Protein AF-A0A0Q9I805-F1 (afdb_monomer_lite)

Structure (mmCIF, N/CA/C/O backbone):
data_AF-A0A0Q9I805-F1
#
_entry.id   AF-A0A0Q9I805-F1
#
loop_
_atom_site.group_PDB
_atom_site.id
_atom_site.type_symbol
_atom_site.label_atom_id
_atom_site.label_alt_id
_atom_site.label_comp_id
_atom_site.label_asym_id
_atom_site.label_entity_id
_atom_site.label_seq_id
_atom_site.pdbx_PDB_ins_code
_atom_site.Cartn_x
_atom_site.Cartn_y
_atom_site.Cartn_z
_atom_site.occupancy
_atom_site.B_iso_or_equiv
_atom_site.auth_seq_id
_atom_site.auth_comp_id
_atom_site.auth_asym_id
_atom_site.auth_atom_id
_atom_site.pdbx_PDB_model_num
ATOM 1 N N . MET A 1 1 ? -6.087 18.559 -11.548 1.00 54.56 1 MET A N 1
ATOM 2 C CA . MET A 1 1 ? -7.245 18.301 -12.430 1.00 54.56 1 MET A CA 1
ATOM 3 C C . MET A 1 1 ? -7.697 16.876 -12.157 1.00 54.56 1 MET A C 1
ATOM 5 O O . MET A 1 1 ? -6.868 15.985 -12.271 1.00 54.56 1 MET A O 1
ATOM 9 N N . GLY A 1 2 ? -8.919 16.674 -11.661 1.00 76.81 2 GLY A N 1
ATOM 10 C CA . GLY A 1 2 ? -9.451 15.338 -11.358 1.00 76.81 2 GLY A CA 1
ATOM 11 C C . GLY A 1 2 ? -10.330 14.836 -12.500 1.00 76.81 2 GLY A C 1
ATOM 12 O O . GLY A 1 2 ? -11.000 15.641 -13.144 1.00 76.81 2 GLY A O 1
ATOM 13 N N . THR A 1 3 ? -10.317 13.532 -12.759 1.00 86.44 3 THR A N 1
ATOM 14 C CA . THR A 1 3 ? -11.223 12.878 -13.709 1.00 86.44 3 THR A CA 1
ATOM 15 C C . THR A 1 3 ? -12.365 12.206 -12.945 1.00 86.44 3 THR A C 1
ATOM 17 O O . THR A 1 3 ? -12.128 11.531 -11.942 1.00 86.44 3 THR A O 1
ATOM 20 N N . LEU A 1 4 ? -13.608 12.410 -13.393 1.00 91.75 4 LEU A N 1
ATOM 21 C CA . LEU A 1 4 ? -14.770 11.698 -12.861 1.00 91.75 4 LEU A CA 1
ATOM 22 C C . LEU A 1 4 ? -14.863 10.329 -13.542 1.00 91.75 4 LEU A C 1
ATOM 24 O O . LEU A 1 4 ? -14.728 10.242 -14.761 1.00 91.75 4 LEU A O 1
ATOM 28 N N . ARG A 1 5 ? -15.072 9.275 -12.750 1.00 88.94 5 ARG A N 1
ATOM 29 C CA . ARG A 1 5 ? -15.287 7.916 -13.258 1.00 88.94 5 ARG A CA 1
ATOM 30 C C . ARG A 1 5 ? -16.710 7.773 -13.787 1.00 88.94 5 ARG A C 1
ATOM 32 O O . ARG A 1 5 ? -17.640 8.297 -13.172 1.00 88.94 5 ARG A O 1
ATOM 39 N N . TYR A 1 6 ? -16.876 7.059 -14.895 1.00 89.50 6 TYR A N 1
ATOM 40 C CA . TYR A 1 6 ? -18.203 6.707 -15.403 1.00 89.50 6 TYR A CA 1
ATOM 41 C C . TYR A 1 6 ? -18.823 5.587 -14.554 1.00 89.50 6 TYR A C 1
ATOM 43 O O . TYR A 1 6 ? -18.118 4.854 -13.860 1.00 89.50 6 TYR A O 1
ATOM 51 N N . GLY A 1 7 ? -20.155 5.479 -14.562 1.00 86.56 7 GLY A N 1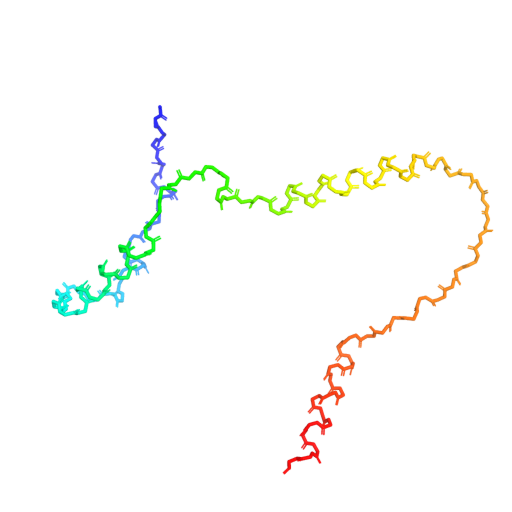
ATOM 52 C CA . GLY A 1 7 ? -20.884 4.570 -13.667 1.00 86.56 7 GLY A CA 1
ATOM 53 C C . GLY A 1 7 ? -20.560 3.086 -13.868 1.00 86.56 7 GLY A C 1
ATOM 54 O O . GLY A 1 7 ? -20.661 2.309 -12.929 1.00 86.56 7 GLY A O 1
ATOM 55 N N . ASP A 1 8 ? -20.123 2.700 -15.062 1.00 89.19 8 ASP A N 1
ATOM 56 C CA . ASP A 1 8 ? -19.680 1.353 -15.424 1.00 89.19 8 ASP A CA 1
ATOM 57 C C . ASP A 1 8 ? -18.236 1.037 -14.986 1.00 89.19 8 ASP A C 1
ATOM 59 O O . ASP A 1 8 ? -17.868 -0.132 -14.866 1.00 89.19 8 ASP A O 1
ATOM 63 N N . GLU A 1 9 ? -17.419 2.051 -14.683 1.00 89.19 9 GLU A N 1
ATOM 64 C CA . GLU A 1 9 ? -16.079 1.872 -14.103 1.00 89.19 9 GLU A CA 1
ATOM 65 C C . GLU A 1 9 ? -16.121 1.647 -12.580 1.00 89.19 9 GLU A C 1
ATOM 67 O O . GLU A 1 9 ? -15.138 1.192 -11.980 1.00 89.19 9 GLU A O 1
ATOM 72 N N . VAL A 1 10 ? -17.247 1.981 -11.939 1.00 89.56 10 VAL A N 1
ATOM 73 C CA . VAL A 1 10 ? -17.446 1.848 -10.494 1.00 89.56 10 VAL A CA 1
ATOM 74 C C . VAL A 1 10 ? -18.071 0.490 -10.197 1.00 89.56 10 VAL A C 1
ATOM 76 O O . VAL A 1 10 ? -19.187 0.186 -10.609 1.00 89.56 10 VAL A O 1
ATOM 79 N N . ARG A 1 11 ? -17.343 -0.349 -9.457 1.00 90.25 11 ARG A N 1
ATOM 80 C CA . ARG A 1 11 ? -17.862 -1.647 -9.011 1.00 90.25 11 ARG A CA 1
ATOM 81 C C . ARG A 1 11 ? -18.901 -1.457 -7.908 1.00 90.25 11 ARG A C 1
ATOM 83 O O . ARG A 1 11 ? -18.733 -0.597 -7.048 1.00 90.25 11 ARG A O 1
ATOM 90 N N . ASP A 1 12 ? -19.923 -2.309 -7.912 1.00 90.12 12 ASP A N 1
ATOM 91 C CA . ASP A 1 12 ? -20.950 -2.331 -6.871 1.00 90.12 12 ASP A CA 1
ATOM 92 C C . ASP A 1 12 ? -20.346 -2.704 -5.504 1.00 90.12 12 ASP A C 1
ATOM 94 O O . ASP A 1 12 ? -19.662 -3.720 -5.351 1.00 90.12 12 ASP A O 1
ATOM 98 N N . GLU A 1 13 ? -20.604 -1.865 -4.503 1.00 88.56 13 GLU A N 1
ATOM 99 C CA . GLU A 1 13 ? -20.059 -2.003 -3.150 1.00 88.56 13 GLU A CA 1
ATOM 100 C C . GLU A 1 13 ? -20.629 -3.213 -2.397 1.00 88.56 13 GLU A C 1
ATOM 102 O O . GLU A 1 13 ? -19.922 -3.852 -1.611 1.00 88.56 13 GLU A O 1
ATOM 107 N N . LYS A 1 14 ? -21.889 -3.584 -2.662 1.00 88.06 14 LYS A N 1
ATOM 108 C CA . LYS A 1 14 ? -22.572 -4.672 -1.948 1.00 88.06 14 LYS A CA 1
A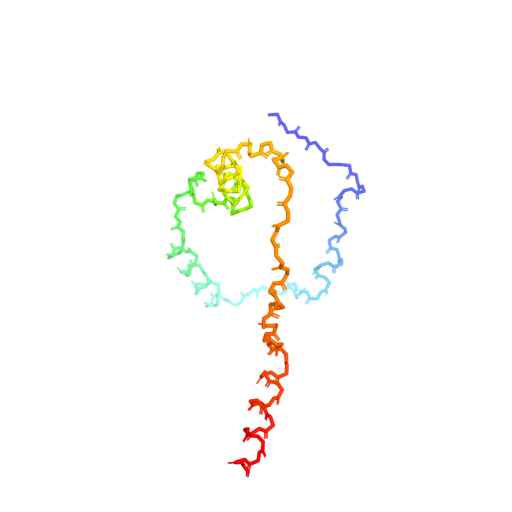TOM 109 C C . LYS A 1 14 ? -21.870 -5.993 -2.210 1.00 88.06 14 LYS A C 1
ATOM 111 O O . LYS A 1 14 ? -21.755 -6.809 -1.304 1.00 88.06 14 LYS A O 1
ATOM 116 N N . SER A 1 15 ? -21.328 -6.165 -3.412 1.00 88.19 15 SER A N 1
ATOM 117 C CA . SER A 1 15 ? -20.558 -7.352 -3.793 1.00 88.19 15 SER A CA 1
ATOM 118 C C . SER A 1 15 ? -19.319 -7.586 -2.916 1.00 88.19 15 SER A C 1
ATOM 120 O O . SER A 1 15 ? -18.927 -8.733 -2.718 1.00 88.19 15 SER A O 1
ATOM 122 N N . TYR A 1 16 ? -18.707 -6.529 -2.373 1.00 88.31 16 TYR A N 1
ATOM 123 C CA . TYR A 1 16 ? -17.499 -6.631 -1.543 1.00 88.31 16 TYR A CA 1
ATOM 124 C C . TYR A 1 16 ? -17.799 -6.621 -0.044 1.00 88.31 16 TYR A C 1
ATOM 126 O O . TYR A 1 16 ? -17.120 -7.302 0.721 1.00 88.31 16 TYR A O 1
ATOM 134 N N . PHE A 1 17 ? -18.811 -5.863 0.381 1.00 90.81 17 PHE A N 1
ATOM 135 C CA . PHE A 1 17 ? -19.102 -5.650 1.801 1.00 90.81 17 PHE A CA 1
ATOM 136 C C . PHE A 1 17 ? -20.235 -6.525 2.348 1.00 90.81 17 PHE A C 1
ATOM 138 O O . PHE A 1 17 ? -20.492 -6.477 3.546 1.00 90.81 17 PHE A O 1
ATOM 145 N N . ALA A 1 18 ? -20.891 -7.351 1.522 1.00 88.31 18 ALA A N 1
ATOM 146 C CA . ALA A 1 18 ? -22.002 -8.207 1.958 1.00 88.31 18 ALA A CA 1
ATOM 147 C C . ALA A 1 18 ? -21.661 -9.134 3.139 1.00 88.31 18 ALA A C 1
ATOM 149 O O . ALA A 1 18 ? -22.549 -9.459 3.920 1.00 88.31 18 ALA A O 1
ATOM 150 N N . ALA A 1 19 ? -20.401 -9.562 3.261 1.00 89.12 19 ALA A N 1
ATOM 151 C CA . ALA A 1 19 ? -19.947 -10.472 4.313 1.00 89.12 19 ALA A CA 1
ATOM 152 C C . ALA A 1 19 ? -19.346 -9.765 5.542 1.00 89.12 19 ALA A C 1
ATOM 154 O O . ALA A 1 19 ? -18.915 -10.444 6.472 1.00 89.12 19 ALA A O 1
ATOM 155 N N . ILE A 1 20 ? -19.261 -8.429 5.543 1.00 89.12 20 ILE A N 1
ATOM 156 C CA . ILE A 1 20 ? -18.702 -7.673 6.668 1.00 89.12 20 ILE A CA 1
ATOM 157 C C . ILE A 1 20 ? -19.835 -7.274 7.609 1.00 89.12 20 ILE A C 1
ATOM 159 O O . ILE A 1 20 ? -20.822 -6.671 7.184 1.00 89.12 20 ILE A O 1
ATOM 163 N N . ASP A 1 21 ? -19.673 -7.605 8.888 1.00 86.25 21 ASP A N 1
ATOM 164 C CA . ASP A 1 21 ? -20.615 -7.208 9.928 1.00 86.25 21 ASP A CA 1
ATOM 165 C C . ASP A 1 21 ? -20.624 -5.681 10.111 1.00 86.25 21 ASP A C 1
ATOM 167 O O . ASP A 1 21 ? -19.600 -5.009 9.967 1.00 86.25 21 ASP A O 1
ATOM 171 N N . LYS A 1 22 ? -21.796 -5.123 10.414 1.00 84.56 22 LYS A N 1
ATOM 172 C CA . LYS A 1 22 ? -21.980 -3.682 10.648 1.00 84.56 22 LYS A CA 1
ATOM 173 C C . LYS A 1 22 ? -21.697 -3.286 12.094 1.00 84.56 22 LYS A C 1
ATOM 175 O O . LYS A 1 22 ? -21.763 -2.098 12.418 1.00 84.56 22 LYS A O 1
ATOM 180 N N . ASP A 1 23 ? -21.394 -4.261 12.939 1.00 88.31 23 ASP A N 1
ATOM 181 C CA . ASP A 1 23 ? -21.087 -4.044 14.339 1.00 88.31 23 ASP A CA 1
ATOM 182 C C . ASP A 1 23 ? -19.788 -3.263 14.545 1.00 88.31 23 ASP A C 1
ATOM 184 O O . ASP A 1 23 ? -18.831 -3.303 13.764 1.00 88.31 23 ASP A O 1
ATOM 188 N N . LYS A 1 24 ? -19.768 -2.496 15.637 1.00 87.31 24 LYS A N 1
ATOM 189 C CA . LYS A 1 24 ? -18.610 -1.685 15.990 1.00 87.31 24 LYS A CA 1
ATOM 190 C C . LYS A 1 24 ? -17.466 -2.603 16.446 1.00 87.31 24 LYS A C 1
ATOM 192 O O . LYS A 1 24 ? -17.696 -3.444 17.310 1.00 87.31 24 LYS A O 1
ATOM 197 N N . PRO A 1 25 ? -16.230 -2.410 15.952 1.00 87.94 25 PRO A N 1
ATOM 198 C CA . PRO A 1 25 ? -15.097 -3.209 16.401 1.00 87.94 25 PRO A CA 1
ATOM 199 C C . PRO A 1 25 ? -14.790 -3.000 17.889 1.00 87.94 25 PRO A C 1
ATOM 201 O O . PRO A 1 25 ? -14.928 -1.886 18.407 1.00 87.94 25 PRO A O 1
ATOM 204 N N . GLU A 1 26 ? -14.296 -4.053 18.540 1.00 92.69 26 GLU A N 1
ATOM 205 C CA . GLU A 1 26 ? -13.871 -4.008 19.940 1.00 92.69 26 GLU A CA 1
ATOM 206 C C . GLU A 1 26 ? -12.755 -2.965 20.165 1.00 92.69 26 GLU A C 1
ATOM 208 O O . GLU A 1 26 ? -11.777 -2.941 19.400 1.00 92.69 26 GLU A O 1
ATOM 213 N N . PRO A 1 27 ? -12.843 -2.116 21.211 1.00 93.38 27 PRO A N 1
ATOM 214 C CA . PRO A 1 27 ? -11.890 -1.028 21.444 1.00 93.38 27 PRO A CA 1
ATOM 215 C C . PRO A 1 27 ? -10.430 -1.486 21.532 1.00 93.38 27 PRO A C 1
ATOM 217 O O . PRO A 1 27 ? -9.551 -0.862 20.941 1.00 93.38 27 PRO A O 1
ATOM 220 N N . GLU A 1 28 ? -10.171 -2.607 22.207 1.00 92.50 28 GLU A N 1
ATOM 221 C CA . GLU A 1 28 ? -8.816 -3.149 22.368 1.00 92.50 28 GLU A CA 1
ATOM 222 C C . GLU A 1 28 ? -8.201 -3.557 21.018 1.00 92.50 28 GLU A C 1
ATOM 224 O O . GLU A 1 28 ? -7.045 -3.244 20.720 1.00 92.50 28 GLU A O 1
ATOM 229 N N . SER A 1 29 ? -9.000 -4.181 20.148 1.00 91.25 29 SER A N 1
ATOM 230 C CA . SER A 1 29 ? -8.562 -4.586 18.806 1.00 91.25 29 SER A CA 1
ATOM 231 C C . SER A 1 29 ? -8.226 -3.373 17.933 1.00 91.25 29 SER A C 1
ATOM 233 O O . SER A 1 29 ? -7.233 -3.382 17.196 1.00 91.25 29 SER A O 1
ATOM 235 N N . LEU A 1 30 ? -9.014 -2.297 18.047 1.00 94.25 30 LEU A N 1
ATOM 236 C CA . LEU A 1 30 ? -8.745 -1.033 17.360 1.00 94.25 30 LEU A CA 1
ATOM 237 C C . LEU A 1 30 ? -7.435 -0.398 17.827 1.00 94.25 30 LEU A C 1
ATOM 239 O O . LEU A 1 30 ? -6.650 0.060 16.995 1.00 94.25 30 LEU A O 1
ATOM 243 N N . GLU A 1 31 ? -7.165 -0.386 19.132 1.00 95.62 31 GLU A N 1
ATOM 244 C CA . GLU A 1 31 ? -5.923 0.172 19.667 1.00 95.62 31 GLU A CA 1
ATOM 245 C C . GLU A 1 31 ? -4.682 -0.572 19.164 1.00 95.62 31 GLU A C 1
ATOM 247 O O . GLU A 1 31 ? -3.684 0.059 18.796 1.00 95.62 31 GLU A O 1
ATOM 252 N N . VAL A 1 32 ? -4.734 -1.906 19.109 1.00 96.12 32 VAL A N 1
ATOM 253 C CA . VAL A 1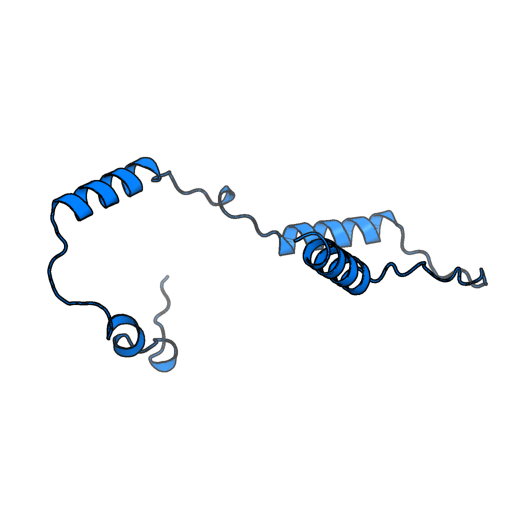 32 ? -3.636 -2.729 18.579 1.00 96.12 32 VAL A CA 1
ATOM 254 C C . VAL A 1 32 ? -3.393 -2.419 17.100 1.00 96.12 32 VAL A C 1
ATOM 256 O O . VAL A 1 32 ? -2.251 -2.153 16.707 1.00 96.12 32 VAL A O 1
ATOM 259 N N . ALA A 1 33 ? -4.453 -2.374 16.287 1.00 95.94 33 ALA A N 1
ATOM 260 C CA . ALA A 1 33 ? -4.350 -2.036 14.869 1.00 95.94 33 ALA A CA 1
ATOM 261 C C . ALA A 1 33 ? -3.766 -0.629 14.657 1.00 95.94 33 ALA A C 1
ATOM 263 O O . ALA A 1 33 ? -2.873 -0.438 13.830 1.00 95.94 33 ALA A O 1
ATOM 264 N N . GLN A 1 34 ? -4.198 0.356 15.449 1.00 96.25 34 GLN A N 1
ATOM 265 C CA . GLN A 1 34 ? -3.671 1.721 15.381 1.00 96.25 34 GLN A CA 1
ATOM 266 C C . GLN A 1 34 ? -2.186 1.797 15.745 1.00 96.25 34 GLN A C 1
ATOM 268 O O . GLN A 1 34 ? -1.429 2.492 15.063 1.00 96.25 34 GLN A O 1
ATOM 273 N N . LYS A 1 35 ? -1.744 1.090 16.795 1.00 97.31 35 LYS A N 1
ATOM 274 C CA . LYS A 1 35 ? -0.319 1.010 17.166 1.00 97.31 35 LYS A CA 1
ATOM 275 C C . LYS A 1 35 ? 0.506 0.404 16.033 1.00 97.31 35 LYS A C 1
ATOM 277 O O . LYS A 1 35 ? 1.565 0.937 15.703 1.00 97.31 35 LYS A O 1
ATOM 282 N N . PHE A 1 36 ? 0.001 -0.655 15.399 1.00 97.12 36 PHE A N 1
ATOM 283 C CA . PHE A 1 36 ? 0.658 -1.281 14.254 1.00 97.12 36 PHE A CA 1
ATOM 284 C C . PHE A 1 36 ? 0.768 -0.331 13.055 1.00 97.12 36 PHE A C 1
ATOM 286 O O . PHE A 1 36 ? 1.852 -0.197 12.489 1.00 97.12 36 PHE A O 1
ATOM 293 N N . ILE A 1 37 ? -0.317 0.373 12.707 1.00 97.31 37 ILE A N 1
ATOM 294 C CA . ILE A 1 37 ? -0.315 1.375 11.632 1.00 97.31 37 ILE A CA 1
ATOM 295 C C . ILE A 1 37 ? 0.723 2.453 11.937 1.00 97.31 37 ILE A C 1
ATOM 297 O O . ILE A 1 37 ? 1.618 2.657 11.127 1.00 97.31 37 ILE A O 1
ATOM 301 N N . LYS A 1 38 ? 0.682 3.065 13.129 1.00 96.81 38 LYS A N 1
ATOM 302 C CA . LYS A 1 38 ? 1.645 4.104 13.539 1.00 96.81 38 LYS A CA 1
ATOM 303 C C . LYS A 1 38 ? 3.094 3.630 13.445 1.00 96.81 38 LYS A C 1
ATOM 305 O O . LYS A 1 38 ? 3.941 4.374 12.969 1.00 96.81 38 LYS A O 1
ATOM 310 N N . ALA A 1 39 ? 3.376 2.394 13.856 1.00 96.50 39 ALA A N 1
ATOM 311 C CA . ALA A 1 39 ? 4.717 1.818 13.774 1.00 96.50 39 ALA A CA 1
ATOM 312 C C . ALA A 1 39 ? 5.190 1.570 12.327 1.00 96.50 39 ALA A C 1
ATOM 314 O O . ALA A 1 39 ? 6.393 1.479 12.076 1.00 96.50 39 ALA A O 1
ATOM 315 N N . LYS A 1 40 ? 4.262 1.422 11.374 1.00 94.69 40 LYS A N 1
ATOM 316 C CA . LYS A 1 40 ? 4.549 1.188 9.951 1.00 94.69 40 LYS A CA 1
ATOM 317 C C . LYS A 1 40 ? 4.405 2.438 9.083 1.00 94.69 40 LYS A C 1
ATOM 319 O O . LYS A 1 40 ? 4.854 2.406 7.938 1.00 94.69 40 LYS A O 1
ATOM 324 N N . THR A 1 41 ? 3.827 3.514 9.610 1.00 96.75 41 THR A N 1
ATOM 325 C CA . THR A 1 41 ? 3.716 4.803 8.929 1.00 96.75 41 THR A CA 1
ATOM 326 C C . THR A 1 41 ? 5.101 5.346 8.604 1.00 96.75 41 THR A C 1
ATOM 328 O O . THR A 1 41 ? 5.996 5.373 9.448 1.00 96.75 41 THR A O 1
ATOM 331 N N . LYS A 1 42 ? 5.268 5.783 7.360 1.00 95.12 42 LYS A N 1
ATOM 332 C CA . LYS A 1 42 ? 6.464 6.454 6.858 1.00 95.12 42 LYS A CA 1
ATOM 333 C C . LYS A 1 42 ? 6.039 7.546 5.893 1.00 95.12 42 LYS A C 1
ATOM 335 O O . LYS A 1 42 ? 4.982 7.423 5.269 1.00 95.12 42 LYS A O 1
ATOM 340 N N . ASP A 1 43 ? 6.880 8.562 5.750 1.00 96.06 43 ASP A N 1
ATOM 341 C CA . ASP A 1 43 ? 6.700 9.559 4.705 1.00 96.06 43 ASP A CA 1
ATOM 342 C C . ASP A 1 43 ? 6.814 8.884 3.343 1.00 96.06 43 ASP A C 1
ATOM 344 O O . ASP A 1 43 ? 7.750 8.123 3.077 1.00 96.06 43 ASP A O 1
ATOM 348 N N . TRP A 1 44 ? 5.815 9.124 2.502 1.00 95.81 44 TRP A N 1
ATOM 349 C CA . TRP A 1 44 ? 5.796 8.567 1.165 1.00 95.81 44 TRP A CA 1
ATOM 350 C C . TRP A 1 44 ? 6.786 9.316 0.278 1.00 95.81 44 TRP A C 1
ATOM 352 O O . TRP A 1 44 ? 6.795 10.548 0.247 1.00 95.81 44 TRP A O 1
ATOM 362 N N . SER A 1 45 ? 7.570 8.565 -0.489 1.00 94.25 45 SER A N 1
ATOM 363 C CA . SER A 1 45 ? 8.403 9.112 -1.552 1.00 94.25 45 SER A CA 1
ATOM 364 C C . SER A 1 45 ? 8.266 8.265 -2.826 1.00 94.25 45 SER A C 1
ATOM 366 O O . SER A 1 45 ? 8.045 7.050 -2.732 1.00 94.25 45 SER A O 1
ATOM 368 N N . PRO A 1 46 ? 8.379 8.859 -4.030 1.00 93.31 46 PRO A N 1
ATOM 369 C CA . PRO A 1 46 ? 8.262 8.121 -5.291 1.00 93.31 46 PRO A CA 1
ATOM 370 C C . PRO A 1 46 ? 9.232 6.936 -5.405 1.00 93.31 46 PRO A C 1
ATOM 372 O O . PRO A 1 46 ? 8.913 5.926 -6.025 1.00 93.31 46 PRO A O 1
ATOM 375 N N . GLU A 1 47 ? 10.399 7.027 -4.764 1.00 90.75 47 GLU A N 1
ATOM 376 C CA . GLU A 1 47 ? 11.450 6.005 -4.772 1.00 90.75 47 GLU A CA 1
ATOM 377 C C . GLU A 1 47 ? 11.065 4.731 -4.002 1.00 90.75 47 GLU A C 1
ATOM 379 O O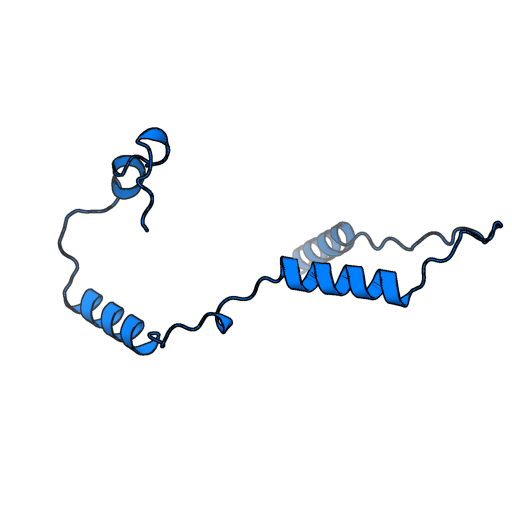 . GLU A 1 47 ? 11.721 3.695 -4.150 1.00 90.75 47 GLU A O 1
ATOM 384 N N . MET A 1 48 ? 10.007 4.781 -3.184 1.00 92.31 48 MET A N 1
ATOM 385 C CA . MET A 1 48 ? 9.493 3.616 -2.458 1.00 92.31 48 MET A CA 1
ATOM 386 C C . MET A 1 48 ? 8.864 2.570 -3.385 1.00 92.31 48 MET A C 1
ATOM 388 O O . MET A 1 48 ? 8.761 1.402 -3.004 1.00 92.31 48 MET A O 1
ATOM 392 N N . VAL A 1 49 ? 8.445 2.969 -4.589 1.00 92.12 49 VAL A N 1
ATOM 393 C CA . VAL A 1 49 ? 7.864 2.077 -5.594 1.00 92.12 49 VAL A CA 1
ATOM 394 C C . VAL A 1 49 ? 8.885 1.864 -6.705 1.00 92.12 49 VAL A C 1
ATOM 396 O O . VAL A 1 49 ? 9.371 2.812 -7.314 1.00 92.12 49 VAL A O 1
ATOM 399 N N . LYS A 1 50 ? 9.206 0.600 -6.987 1.00 89.69 50 LYS A N 1
ATOM 400 C CA . LYS A 1 50 ? 10.071 0.219 -8.109 1.00 89.69 50 LYS A CA 1
ATOM 401 C C . LYS A 1 50 ? 9.253 -0.499 -9.168 1.00 89.69 50 LYS A C 1
ATOM 403 O O . LYS A 1 50 ? 8.405 -1.320 -8.823 1.00 89.69 50 LYS A O 1
ATOM 408 N N . ASP A 1 51 ? 9.546 -0.222 -10.435 1.00 92.88 51 ASP A N 1
ATOM 409 C CA . ASP A 1 51 ? 9.012 -0.970 -11.572 1.00 92.88 51 ASP A CA 1
ATOM 410 C C . ASP A 1 51 ? 10.039 -2.033 -12.013 1.00 92.88 51 ASP A C 1
ATOM 412 O O . ASP A 1 51 ? 10.937 -1.747 -12.817 1.00 92.88 51 ASP A O 1
ATOM 416 N N . PRO A 1 52 ? 9.940 -3.278 -11.505 1.00 91.19 52 PRO A N 1
ATOM 417 C CA . PRO A 1 52 ? 10.873 -4.334 -11.880 1.00 91.19 52 PRO A CA 1
ATOM 418 C C . PRO A 1 52 ? 10.774 -4.694 -13.367 1.00 91.19 52 PRO A C 1
ATOM 420 O O . PRO A 1 52 ? 11.756 -5.152 -13.951 1.00 91.19 52 PRO A O 1
ATOM 423 N N . VAL A 1 53 ? 9.616 -4.482 -14.002 1.00 93.12 53 VAL A N 1
ATOM 424 C CA . VAL A 1 53 ? 9.415 -4.785 -15.422 1.00 93.12 53 VAL A CA 1
ATOM 425 C C . VAL A 1 53 ? 10.220 -3.807 -16.269 1.00 93.12 53 VAL A C 1
ATOM 427 O O . VAL A 1 53 ? 10.995 -4.236 -17.130 1.00 93.12 53 VAL A O 1
ATOM 430 N N . GLN A 1 54 ? 10.112 -2.508 -15.986 1.00 91.75 54 GLN A N 1
ATOM 431 C CA . GLN A 1 54 ? 10.901 -1.477 -16.656 1.00 91.75 54 GLN A CA 1
ATOM 432 C C . GLN A 1 54 ? 12.404 -1.682 -16.425 1.00 91.75 54 GLN A C 1
ATOM 434 O O . GLN A 1 54 ? 13.189 -1.627 -17.377 1.00 91.75 54 GLN A O 1
ATOM 439 N N . GLU A 1 55 ? 12.822 -1.992 -15.193 1.00 90.69 55 GLU A N 1
ATOM 440 C CA . GLU A 1 55 ? 14.225 -2.296 -14.890 1.00 90.69 55 GLU A CA 1
ATOM 441 C C . GLU A 1 55 ? 14.749 -3.487 -15.708 1.00 90.69 55 GLU A C 1
ATOM 443 O O . GLU A 1 55 ? 15.850 -3.442 -16.270 1.00 90.69 55 GLU A O 1
ATOM 448 N N . HIS A 1 56 ? 13.971 -4.568 -15.791 1.00 93.12 56 HIS A N 1
ATOM 449 C CA . HIS A 1 56 ? 14.338 -5.763 -16.548 1.00 93.12 56 HIS A CA 1
ATOM 450 C C . HIS A 1 56 ? 14.401 -5.486 -18.051 1.00 93.12 56 HIS A C 1
ATOM 452 O O . HIS A 1 56 ? 15.332 -5.942 -18.724 1.00 93.12 56 HIS A O 1
ATOM 458 N N . LEU A 1 57 ? 13.466 -4.693 -18.575 1.00 92.81 57 LEU A N 1
ATOM 459 C CA . LEU A 1 57 ? 13.454 -4.282 -19.973 1.00 92.81 57 LEU A CA 1
ATOM 460 C C . LEU A 1 57 ? 14.707 -3.473 -20.332 1.00 92.81 57 LEU A C 1
ATOM 462 O O . LEU A 1 57 ? 15.374 -3.770 -21.328 1.00 92.81 57 LEU A O 1
ATOM 466 N N . LEU A 1 58 ? 15.082 -2.497 -19.501 1.00 93.06 58 LEU A N 1
ATOM 467 C CA . LEU A 1 58 ? 16.294 -1.699 -19.706 1.00 93.06 58 LEU A CA 1
ATOM 468 C C . LEU A 1 58 ? 17.560 -2.569 -19.672 1.00 93.06 58 LEU A C 1
ATOM 470 O O . LEU A 1 58 ? 18.439 -2.415 -20.527 1.00 93.06 58 LEU A O 1
ATOM 474 N N . LYS A 1 59 ? 17.634 -3.544 -18.753 1.00 92.56 59 LYS A N 1
ATOM 475 C CA . LYS A 1 59 ? 18.732 -4.529 -18.700 1.00 92.56 59 LYS A CA 1
ATOM 476 C C . LYS A 1 59 ? 18.815 -5.358 -19.987 1.00 92.56 59 LYS A C 1
ATOM 478 O O . LYS A 1 59 ? 19.909 -5.528 -20.536 1.00 92.56 59 LYS A O 1
ATOM 483 N N . LEU A 1 60 ? 17.678 -5.830 -20.500 1.00 91.06 60 LEU A N 1
ATOM 484 C CA . LEU A 1 60 ? 17.577 -6.565 -21.766 1.00 91.06 60 LEU A CA 1
ATOM 485 C C . LEU A 1 60 ? 18.063 -5.726 -22.953 1.00 91.06 60 LEU A C 1
ATOM 487 O O . LEU A 1 60 ? 18.918 -6.192 -23.712 1.00 91.06 60 LEU A O 1
ATOM 491 N N . ILE A 1 61 ? 17.586 -4.486 -23.089 1.00 90.56 61 ILE A N 1
ATOM 492 C CA . ILE A 1 61 ? 18.004 -3.563 -24.156 1.00 90.56 61 ILE A CA 1
ATOM 493 C C . ILE A 1 61 ? 19.515 -3.327 -24.094 1.00 90.56 61 ILE A C 1
ATOM 495 O O . ILE A 1 61 ? 20.206 -3.461 -25.106 1.00 90.56 61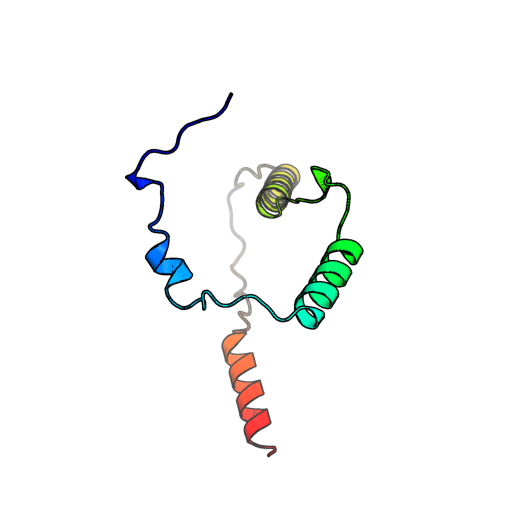 ILE A O 1
ATOM 499 N N . ALA A 1 62 ? 20.052 -3.041 -22.906 1.00 90.81 62 ALA A N 1
ATOM 500 C CA . ALA A 1 62 ? 21.480 -2.825 -22.719 1.00 90.81 62 ALA A CA 1
ATOM 501 C C . ALA A 1 62 ? 22.302 -4.078 -23.071 1.00 90.81 62 ALA A C 1
ATOM 503 O O . ALA A 1 62 ? 23.351 -3.968 -23.702 1.00 90.81 62 ALA A O 1
ATOM 504 N N . SER A 1 63 ? 21.813 -5.278 -22.738 1.00 87.75 63 SER A N 1
ATOM 505 C CA . SER A 1 63 ? 22.467 -6.533 -23.129 1.00 87.75 63 SER A CA 1
ATOM 506 C C . SER A 1 63 ? 22.512 -6.726 -24.649 1.00 87.75 63 SER A C 1
ATOM 508 O O . SER A 1 63 ? 23.547 -7.126 -25.177 1.00 87.75 63 SER A O 1
ATOM 510 N N . LYS A 1 64 ? 21.433 -6.382 -25.366 1.00 83.75 64 LYS A N 1
ATOM 511 C CA . LYS A 1 64 ? 21.371 -6.466 -26.831 1.00 83.75 64 LYS A CA 1
ATOM 512 C C . LYS A 1 64 ? 22.280 -5.434 -27.497 1.00 83.75 64 LYS A C 1
ATOM 514 O O . LYS A 1 64 ? 22.972 -5.772 -28.448 1.00 83.75 64 LYS A O 1
ATOM 519 N N . ARG A 1 65 ? 22.340 -4.208 -26.963 1.00 82.38 65 ARG A N 1
ATOM 520 C CA . ARG A 1 65 ? 23.259 -3.159 -27.442 1.00 82.38 65 ARG A CA 1
ATOM 521 C C . ARG A 1 65 ? 24.727 -3.548 -27.241 1.00 82.38 65 ARG A C 1
ATOM 523 O O . ARG A 1 65 ? 25.515 -3.432 -28.171 1.00 82.38 65 ARG A O 1
ATOM 530 N N . ARG A 1 66 ? 25.089 -4.061 -26.056 1.00 77.50 66 ARG A N 1
ATOM 531 C CA . ARG A 1 66 ? 26.468 -4.482 -25.735 1.00 77.50 66 ARG A CA 1
ATOM 532 C C . ARG A 1 66 ? 26.933 -5.709 -26.512 1.00 77.50 66 ARG A C 1
ATOM 534 O O . ARG A 1 66 ? 28.109 -5.800 -26.833 1.00 77.50 66 ARG A O 1
ATOM 541 N N . LYS A 1 67 ? 26.033 -6.648 -26.823 1.00 68.81 67 LYS A N 1
ATOM 542 C CA . LYS A 1 67 ? 26.362 -7.825 -27.648 1.00 68.81 67 LYS A CA 1
ATOM 543 C C . LYS A 1 67 ? 26.626 -7.477 -29.122 1.00 68.81 67 LYS A C 1
ATOM 545 O O . LYS A 1 67 ? 27.009 -8.369 -29.874 1.00 68.81 67 LYS A O 1
ATOM 550 N N . GLY A 1 68 ? 26.466 -6.203 -29.504 1.00 57.62 68 GLY A N 1
ATOM 551 C CA . GLY A 1 68 ? 26.558 -5.728 -30.877 1.00 57.62 68 GLY A CA 1
ATOM 552 C C . GLY A 1 68 ? 25.404 -6.270 -31.717 1.00 57.62 68 GLY A C 1
ATOM 553 O O . GLY A 1 68 ? 24.934 -7.392 -31.524 1.00 57.62 68 GLY A O 1
ATOM 554 N N . VAL A 1 69 ? 24.946 -5.498 -32.699 1.00 58.81 69 VAL A N 1
ATOM 555 C CA . VAL A 1 69 ? 24.221 -6.091 -33.825 1.00 58.81 69 VAL A CA 1
ATOM 556 C C . VAL A 1 69 ? 25.245 -6.956 -34.555 1.00 58.81 69 VAL A C 1
ATOM 558 O O . VAL A 1 69 ? 25.954 -6.482 -35.438 1.00 58.81 69 VAL A O 1
ATOM 561 N N . ARG A 1 70 ? 25.390 -8.222 -34.150 1.00 56.59 70 ARG A N 1
ATOM 562 C CA . ARG A 1 70 ? 26.029 -9.214 -35.008 1.00 56.59 70 ARG A CA 1
ATOM 563 C C . ARG A 1 70 ? 25.139 -9.294 -36.243 1.00 56.59 70 ARG A C 1
ATOM 565 O O . ARG A 1 70 ? 24.074 -9.906 -36.194 1.00 56.59 70 ARG A O 1
ATOM 572 N N . LYS A 1 71 ? 25.552 -8.637 -37.336 1.00 54.00 71 LYS A N 1
ATOM 573 C CA . LYS A 1 71 ? 25.121 -9.049 -38.677 1.00 54.00 71 LYS A CA 1
ATOM 574 C C . LYS A 1 71 ? 25.309 -10.568 -38.721 1.00 54.00 71 LYS A 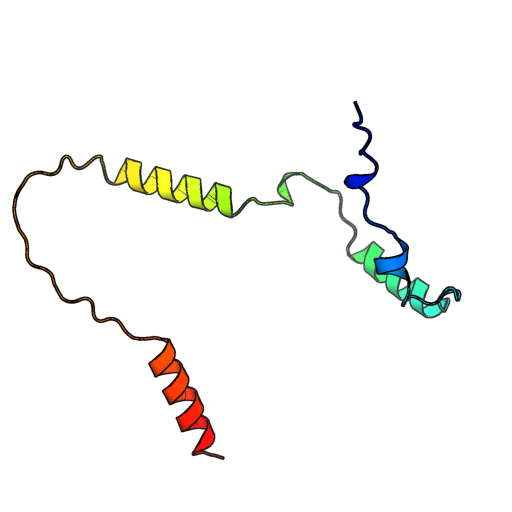C 1
ATOM 576 O O . LYS A 1 71 ? 26.367 -11.018 -38.268 1.00 54.00 71 LYS A O 1
ATOM 581 N N . PRO A 1 72 ? 24.328 -11.353 -39.189 1.00 46.75 72 PRO A N 1
ATOM 582 C CA . PRO A 1 72 ? 24.563 -12.769 -39.382 1.00 46.75 72 PRO A CA 1
ATOM 583 C C . PRO A 1 72 ? 25.650 -12.888 -40.454 1.00 46.75 72 PRO A C 1
ATOM 585 O O . PRO A 1 72 ? 25.392 -12.708 -41.640 1.00 46.75 72 PRO A O 1
ATOM 588 N N . ALA A 1 73 ? 26.892 -13.091 -40.016 1.00 45.47 73 ALA A N 1
ATOM 589 C CA . ALA A 1 73 ? 27.898 -13.704 -40.854 1.00 45.47 73 ALA A CA 1
ATOM 590 C C . ALA A 1 73 ? 27.428 -15.143 -41.017 1.00 45.47 73 ALA A C 1
ATOM 592 O O . ALA A 1 73 ? 27.155 -15.824 -40.025 1.00 45.47 73 ALA A O 1
ATOM 593 N N . GLY A 1 74 ? 27.211 -15.527 -42.269 1.00 49.47 74 GLY A N 1
ATOM 594 C CA . GLY A 1 74 ? 26.831 -16.877 -42.609 1.00 49.47 74 GLY A CA 1
ATOM 595 C C . GLY A 1 74 ? 27.799 -17.896 -42.019 1.00 49.47 74 GLY A C 1
ATOM 596 O O . GLY A 1 74 ? 28.990 -17.637 -41.848 1.00 49.47 74 GLY A O 1
ATOM 597 N N . ASP A 1 75 ? 27.213 -19.063 -41.816 1.00 45.06 75 ASP A N 1
ATOM 598 C CA . ASP A 1 75 ? 27.827 -20.377 -41.743 1.00 45.06 75 ASP A CA 1
ATOM 599 C C . ASP A 1 75 ? 28.117 -21.017 -40.382 1.00 45.06 75 ASP A C 1
ATOM 601 O O . ASP A 1 75 ? 28.336 -20.388 -39.349 1.00 45.06 75 ASP A O 1
ATOM 605 N N . ALA A 1 76 ? 27.966 -22.334 -40.450 1.00 53.03 76 ALA A N 1
ATOM 606 C CA . ALA A 1 76 ? 27.529 -23.273 -39.442 1.00 53.03 76 ALA A CA 1
ATOM 607 C C . ALA A 1 76 ? 28.467 -23.458 -38.244 1.00 53.03 76 ALA A C 1
ATOM 609 O O . ALA A 1 76 ? 29.669 -23.648 -38.403 1.00 53.03 76 ALA A O 1
ATOM 610 N N . ASP A 1 77 ? 27.873 -23.624 -37.057 1.00 45.66 77 ASP A N 1
ATOM 611 C CA . ASP A 1 77 ? 28.403 -24.592 -36.099 1.00 45.66 77 ASP A CA 1
ATOM 612 C C . ASP A 1 77 ? 27.280 -25.282 -35.309 1.00 45.66 77 ASP A C 1
ATOM 614 O O . ASP A 1 77 ? 26.214 -24.728 -35.035 1.00 45.66 77 ASP A O 1
ATOM 618 N N . LYS A 1 78 ? 27.513 -26.563 -35.054 1.00 47.88 78 LYS A N 1
ATOM 619 C CA . LYS A 1 78 ? 26.538 -27.636 -34.886 1.00 47.88 78 LYS A CA 1
ATOM 620 C C . LYS A 1 78 ? 25.841 -27.570 -33.528 1.00 47.88 78 LYS A C 1
ATOM 622 O O . LYS A 1 78 ? 26.466 -27.360 -32.489 1.00 47.88 78 LYS A O 1
ATOM 627 N N . GLY A 1 79 ? 24.530 -27.812 -33.545 1.00 44.94 79 GLY A N 1
ATOM 628 C CA . GLY A 1 79 ? 23.692 -27.895 -32.354 1.00 44.94 79 GLY A CA 1
ATOM 629 C C . GLY A 1 79 ? 24.260 -28.880 -31.334 1.00 44.94 79 GLY A C 1
ATOM 630 O O . GLY A 1 79 ? 24.269 -30.088 -31.560 1.00 44.94 79 GLY A O 1
ATOM 631 N N . ARG A 1 80 ? 24.709 -28.366 -30.188 1.00 54.62 80 ARG A N 1
ATOM 632 C CA . ARG A 1 80 ? 24.866 -29.188 -28.988 1.00 54.62 80 ARG A CA 1
ATOM 633 C C . ARG A 1 80 ? 23.472 -29.369 -28.388 1.00 54.62 80 ARG A C 1
ATOM 635 O O . ARG A 1 80 ? 22.834 -28.353 -28.101 1.00 54.62 80 ARG A O 1
ATOM 642 N N . PRO A 1 81 ? 22.977 -30.605 -28.204 1.00 50.75 81 PRO A N 1
ATOM 643 C CA . PRO A 1 81 ? 21.714 -30.814 -27.516 1.00 50.75 81 PRO A CA 1
ATOM 644 C C . PRO A 1 81 ? 21.864 -30.271 -26.093 1.00 50.75 81 PRO A C 1
ATOM 646 O O . PRO A 1 81 ? 22.720 -30.713 -25.327 1.00 50.75 81 PRO A O 1
ATOM 649 N N . GLY A 1 82 ? 21.078 -29.245 -25.768 1.00 50.06 82 GLY A N 1
ATOM 650 C CA . GLY A 1 82 ? 21.011 -28.715 -24.416 1.00 50.06 82 GLY A CA 1
ATOM 651 C C . GLY A 1 82 ? 20.521 -29.820 -23.491 1.00 50.06 82 GLY A C 1
ATOM 652 O O . GLY A 1 82 ? 19.485 -30.426 -23.755 1.00 50.06 82 GLY A O 1
ATOM 653 N N . ASN A 1 83 ? 21.266 -30.103 -22.424 1.00 57.50 83 ASN A N 1
ATOM 654 C CA . ASN A 1 83 ? 20.802 -31.012 -21.388 1.00 57.50 83 ASN A CA 1
ATOM 655 C C . ASN A 1 83 ? 19.649 -30.325 -20.643 1.00 57.50 83 ASN A C 1
ATOM 657 O O . ASN A 1 83 ? 19.866 -29.536 -19.721 1.00 57.50 83 ASN A O 1
ATOM 661 N N . VAL A 1 84 ? 18.422 -30.552 -21.113 1.00 59.31 84 VAL A N 1
ATOM 662 C CA . VAL A 1 84 ? 17.200 -30.070 -20.475 1.00 59.31 84 VAL A CA 1
ATOM 663 C C . VAL A 1 84 ? 17.000 -30.906 -19.223 1.00 59.31 84 VAL A C 1
ATOM 665 O O . VAL A 1 84 ? 16.414 -31.986 -19.254 1.00 59.31 84 VAL A O 1
ATOM 668 N N . VAL A 1 85 ? 17.505 -30.411 -18.097 1.00 61.81 85 VAL A N 1
ATOM 669 C CA . VAL A 1 85 ? 17.103 -30.942 -16.799 1.00 61.81 85 VAL A CA 1
ATOM 670 C C . VAL A 1 85 ? 15.642 -30.548 -16.607 1.00 61.81 85 VAL A C 1
ATOM 672 O O . VAL A 1 85 ? 15.323 -29.383 -16.370 1.00 61.81 85 VAL A O 1
ATOM 675 N N . ASN A 1 86 ? 14.741 -31.514 -16.772 1.00 68.25 86 ASN A N 1
ATOM 676 C CA . ASN A 1 86 ? 13.322 -31.312 -16.531 1.00 68.25 86 ASN A CA 1
ATOM 677 C C . ASN A 1 86 ? 13.099 -31.182 -15.015 1.00 68.25 86 ASN A C 1
ATOM 679 O O . ASN A 1 86 ? 13.020 -32.171 -14.286 1.00 68.25 86 ASN A O 1
ATOM 683 N N . LEU A 1 87 ? 13.054 -29.936 -14.540 1.00 66.19 87 LEU A N 1
ATOM 684 C CA . LEU A 1 87 ? 12.895 -29.573 -13.128 1.00 66.19 87 LEU A CA 1
ATOM 685 C C . LEU A 1 87 ? 11.637 -30.200 -12.498 1.00 66.19 87 LEU A C 1
ATOM 687 O O . LEU A 1 87 ? 11.645 -30.503 -11.308 1.00 66.19 87 LEU A O 1
ATOM 691 N N . PHE A 1 88 ? 10.592 -30.465 -13.291 1.00 71.06 88 PHE A N 1
ATOM 692 C CA . PHE A 1 88 ? 9.382 -31.152 -12.827 1.00 71.06 88 PHE A CA 1
ATOM 693 C C . PHE A 1 88 ? 9.625 -32.626 -12.489 1.00 71.06 88 PHE A C 1
ATOM 695 O O . PHE A 1 88 ? 9.135 -33.107 -11.469 1.00 71.06 88 PHE A O 1
ATOM 702 N N . GLU A 1 89 ? 10.420 -33.336 -13.290 1.00 69.56 89 GLU A N 1
ATOM 703 C CA . GLU A 1 89 ? 10.793 -34.730 -13.013 1.00 69.56 89 GLU A CA 1
ATOM 704 C C . GLU A 1 89 ? 11.719 -34.825 -11.792 1.00 69.56 89 GLU A C 1
ATOM 706 O O . GLU A 1 89 ? 11.554 -35.703 -10.942 1.00 69.56 89 GLU A O 1
ATOM 711 N N . ALA A 1 90 ? 12.652 -33.878 -11.653 1.00 74.44 90 ALA A N 1
ATOM 712 C CA . ALA A 1 90 ? 13.514 -33.781 -10.474 1.00 74.44 90 ALA A CA 1
ATOM 713 C C . ALA A 1 90 ? 12.703 -33.521 -9.189 1.00 74.44 90 ALA A C 1
ATOM 715 O O . ALA A 1 90 ? 12.973 -34.121 -8.146 1.00 74.44 90 ALA A O 1
ATOM 716 N N . LEU A 1 91 ? 11.667 -32.680 -9.275 1.00 69.00 91 LEU A N 1
ATOM 717 C CA . LEU A 1 91 ? 10.751 -32.416 -8.168 1.00 69.00 91 LEU A CA 1
ATOM 718 C C . LEU A 1 91 ? 9.893 -33.643 -7.828 1.00 69.00 91 LEU A C 1
ATOM 720 O O . LEU A 1 91 ? 9.765 -33.994 -6.656 1.00 69.00 91 LEU A O 1
ATOM 724 N N . LYS A 1 92 ? 9.345 -34.330 -8.838 1.00 74.56 92 LYS A N 1
ATOM 725 C CA . LYS A 1 92 ? 8.521 -35.532 -8.649 1.00 74.56 92 LYS A CA 1
ATOM 726 C C . LYS A 1 92 ? 9.303 -36.657 -7.970 1.00 74.56 92 LYS A C 1
ATOM 728 O O . LYS A 1 92 ? 8.791 -37.253 -7.024 1.00 74.56 92 LYS A O 1
ATOM 733 N N . LYS A 1 93 ? 10.558 -36.887 -8.378 1.00 75.12 93 LYS A N 1
ATOM 734 C CA . LYS A 1 93 ? 11.453 -37.835 -7.697 1.00 75.12 93 LYS A CA 1
ATOM 735 C C . LYS A 1 93 ? 11.695 -37.450 -6.239 1.00 75.12 93 LYS A C 1
ATOM 737 O O . LYS A 1 93 ? 11.552 -38.304 -5.378 1.00 75.12 93 LYS A O 1
ATOM 742 N N . SER A 1 94 ? 11.982 -36.178 -5.948 1.00 71.94 94 SER A N 1
ATOM 743 C CA . SER A 1 94 ? 12.213 -35.700 -4.572 1.00 71.94 94 SER A CA 1
ATOM 744 C C . SER A 1 94 ? 11.002 -35.918 -3.649 1.00 71.94 94 SER A C 1
ATOM 746 O O . SER A 1 94 ? 11.152 -36.289 -2.484 1.00 71.94 94 SER A O 1
ATOM 748 N N . LEU A 1 95 ? 9.784 -35.749 -4.174 1.00 72.56 95 LEU A N 1
ATOM 749 C CA . LEU A 1 95 ? 8.550 -35.984 -3.418 1.00 72.56 95 LEU A CA 1
ATOM 750 C C . LEU A 1 95 ? 8.255 -37.477 -3.205 1.00 72.56 95 LEU A C 1
ATOM 752 O O . LEU A 1 95 ? 7.794 -37.854 -2.130 1.00 72.56 95 LEU A O 1
ATOM 756 N N . GLN A 1 96 ? 8.555 -38.331 -4.186 1.00 70.81 96 GLN A N 1
ATOM 757 C CA . GLN A 1 96 ? 8.404 -39.784 -4.052 1.00 70.81 96 GLN A CA 1
ATOM 758 C C . GLN A 1 96 ? 9.436 -40.389 -3.089 1.00 70.81 96 GLN A C 1
ATOM 760 O O . GLN A 1 96 ? 9.075 -41.221 -2.261 1.00 70.81 96 GLN A O 1
ATOM 765 N N . ASP A 1 97 ? 10.683 -39.915 -3.120 1.00 67.81 97 ASP A N 1
ATOM 766 C CA . ASP A 1 97 ? 11.749 -40.363 -2.210 1.00 67.81 97 ASP A CA 1
ATOM 767 C C . ASP A 1 97 ? 11.462 -39.965 -0.748 1.00 67.81 97 ASP A C 1
ATOM 769 O O . ASP A 1 97 ? 11.796 -40.685 0.192 1.00 67.81 97 ASP A O 1
ATOM 773 N N . LYS A 1 98 ? 10.772 -38.832 -0.541 1.00 57.50 98 LYS A N 1
ATOM 774 C CA . LYS A 1 98 ? 10.287 -38.408 0.782 1.00 57.50 98 LYS A CA 1
ATOM 775 C C . LYS A 1 98 ? 9.105 -39.252 1.277 1.00 57.50 98 LYS A C 1
ATOM 777 O O . LYS A 1 98 ? 8.978 -39.446 2.481 1.00 57.50 98 LYS A O 1
ATOM 782 N N . SER A 1 99 ? 8.274 -39.778 0.377 1.00 56.31 99 SER A N 1
ATOM 783 C CA . SER A 1 99 ? 7.135 -40.640 0.727 1.00 56.31 99 SER A CA 1
ATOM 784 C C . SER A 1 99 ? 7.531 -42.089 1.030 1.00 56.31 99 SER A C 1
ATOM 786 O O . SER A 1 99 ? 6.739 -42.798 1.635 1.00 56.31 99 SER A O 1
ATOM 788 N N . LEU A 1 100 ? 8.722 -42.535 0.616 1.00 54.81 100 LEU A N 1
ATOM 789 C CA . LEU A 1 100 ? 9.253 -43.882 0.881 1.00 54.81 100 LEU A CA 1
ATOM 790 C C . LEU A 1 100 ? 10.128 -43.956 2.150 1.00 54.81 100 LEU A C 1
ATOM 792 O O . LEU A 1 100 ? 10.660 -45.014 2.477 1.00 54.81 100 LEU A O 1
ATOM 796 N N . ARG A 1 101 ? 10.302 -42.830 2.856 1.00 50.38 101 ARG A N 1
ATOM 797 C CA . ARG A 1 101 ? 11.073 -42.708 4.108 1.00 50.38 101 ARG A CA 1
ATOM 798 C C . ARG A 1 101 ? 10.214 -42.313 5.318 1.00 50.38 101 ARG A C 1
ATOM 800 O O . ARG A 1 101 ? 10.768 -41.948 6.354 1.00 50.38 101 ARG A O 1
ATOM 807 N N . SER A 1 102 ? 8.892 -42.388 5.178 1.00 46.34 102 SER A N 1
ATOM 808 C CA . SER A 1 102 ? 7.914 -42.351 6.270 1.00 46.34 102 SER A CA 1
ATOM 809 C C . SER A 1 102 ? 7.180 -43.679 6.321 1.00 46.34 102 SER A C 1
ATOM 811 O O . SER A 1 102 ? 6.692 -43.983 7.428 1.00 46.34 102 SER A O 1
#

Foldseek 3Di:
DDDDDDPVVDDDPCVPCVPPDPDDDDPVVVVVVVVVCVVVDDDDDPVVDDDVVVVVVVVVVVVDVVVPPPPPPDDDDDDDPPPPPPVVVVVVVVVVVVVVVD

pLDDT: mean 79.33, std 16.85, range [44.94, 97.31]

Sequence (102 aa):
MGTLRYGDEVRDEKSYFAAIDKDKPEPESLEVAQKFIKAKTKDWSPEMVKDPVQEHLLKLIASKRRKGVRKPAGDADKGRPGNVVNLFEALKKSLQDKSLRS

Secondary structure (DSSP, 8-state):
-PPPPPTTTSPPSHHHHTTS--SPPPHHHHHHHHHHHHHH-----GGG---HHHHHHHHHHHHHHHT------------PPP----HHHHHHHHHHHHHT--

Radius of gyration: 27.98 Å; chains: 1; bounding box: 51×62×65 Å